Protein AF-A0A917WYI6-F1 (afdb_monomer_lite)

InterPro domains:
  IPR012312 Hemerythrin-like [PF01814] (5-116)

Structure (mmCIF, N/CA/C/O backbone):
data_AF-A0A917WYI6-F1
#
_entry.id   AF-A0A917WYI6-F1
#
loop_
_atom_site.group_PDB
_atom_site.id
_atom_site.type_symbol
_atom_site.label_atom_id
_atom_site.label_alt_id
_atom_site.label_comp_id
_atom_site.label_asym_id
_atom_site.label_entity_id
_atom_site.label_seq_id
_atom_site.pdbx_PDB_ins_code
_atom_site.Cartn_x
_atom_site.Cartn_y
_atom_site.Cartn_z
_atom_site.occupancy
_atom_site.B_iso_or_equiv
_atom_site.auth_seq_id
_atom_site.auth_comp_id
_atom_site.auth_asym_id
_atom_site.auth_atom_id
_atom_site.pdbx_PDB_model_num
ATOM 1 N N . MET A 1 1 ? -1.353 4.464 23.342 1.00 56.88 1 MET A N 1
ATOM 2 C CA . MET A 1 1 ? -1.352 3.146 22.673 1.00 56.88 1 MET A CA 1
ATOM 3 C C . MET A 1 1 ? -1.894 3.276 21.254 1.00 56.88 1 MET A C 1
ATOM 5 O O . MET A 1 1 ? -1.173 2.870 20.362 1.00 56.88 1 MET A O 1
ATOM 9 N N . SER A 1 2 ? -3.063 3.897 21.019 1.00 64.44 2 SER A N 1
ATOM 10 C CA . SER A 1 2 ? -3.557 4.151 19.648 1.00 64.44 2 SER A CA 1
ATOM 11 C C . SER A 1 2 ? -2.704 5.157 18.858 1.00 64.44 2 SER A C 1
ATOM 13 O O . SER A 1 2 ? -2.382 4.867 17.717 1.00 64.44 2 SER A O 1
ATOM 15 N N . SER A 1 3 ? -2.255 6.268 19.468 1.00 79.19 3 SER A N 1
ATOM 16 C CA . SER A 1 3 ? -1.417 7.283 18.780 1.00 79.19 3 SER A CA 1
ATOM 17 C C . SER A 1 3 ? -0.130 6.709 18.178 1.00 79.19 3 SER A C 1
ATOM 19 O O . SER A 1 3 ? 0.142 6.934 17.013 1.00 79.19 3 SER A O 1
ATOM 21 N N . ASP A 1 4 ? 0.616 5.900 18.937 1.00 89.50 4 ASP A N 1
ATOM 22 C CA . ASP A 1 4 ? 1.879 5.289 18.481 1.00 89.50 4 ASP A CA 1
ATOM 23 C C . ASP A 1 4 ? 1.665 4.287 17.331 1.00 89.50 4 ASP A C 1
ATOM 25 O O . ASP A 1 4 ? 2.455 4.227 16.393 1.00 89.50 4 ASP A O 1
ATOM 29 N N . LEU A 1 5 ? 0.560 3.527 17.367 1.00 92.56 5 LEU A N 1
ATOM 30 C CA . LEU A 1 5 ? 0.182 2.647 16.260 1.00 92.56 5 LEU A CA 1
ATOM 31 C C . LEU A 1 5 ? -0.158 3.464 15.009 1.00 92.56 5 LEU A C 1
ATOM 33 O O . LEU A 1 5 ? 0.415 3.203 13.960 1.00 92.56 5 LEU A O 1
ATOM 37 N N . VAL A 1 6 ? -1.036 4.464 15.131 1.00 95.06 6 VAL A N 1
ATOM 38 C CA . VAL A 1 6 ? -1.458 5.312 14.004 1.00 95.06 6 VAL A CA 1
ATOM 39 C C . VAL A 1 6 ? -0.273 6.074 13.409 1.00 95.06 6 VAL A C 1
ATOM 41 O O . VAL A 1 6 ? -0.117 6.104 12.196 1.00 95.06 6 VAL A O 1
ATOM 44 N N . GLU A 1 7 ? 0.607 6.639 14.236 1.00 95.94 7 GLU A N 1
ATOM 45 C CA . GLU A 1 7 ? 1.828 7.312 13.773 1.00 95.94 7 GLU A CA 1
ATOM 46 C C . GLU A 1 7 ? 2.724 6.369 12.962 1.00 95.94 7 GLU A C 1
ATOM 48 O O . GLU A 1 7 ? 3.271 6.770 11.934 1.00 95.94 7 GLU A O 1
ATOM 53 N N . ARG A 1 8 ? 2.844 5.105 13.390 1.00 96.88 8 ARG A N 1
ATOM 54 C CA . ARG A 1 8 ? 3.597 4.090 12.653 1.00 96.88 8 ARG A CA 1
ATOM 55 C C . ARG A 1 8 ? 2.928 3.709 11.330 1.00 96.88 8 ARG A C 1
ATOM 57 O O . ARG A 1 8 ? 3.637 3.626 10.335 1.00 96.88 8 ARG A O 1
ATOM 64 N N . LEU A 1 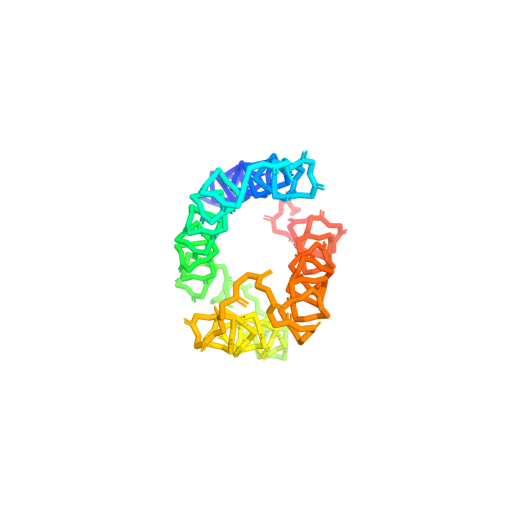9 ? 1.611 3.500 11.305 1.00 97.94 9 LEU A N 1
ATOM 65 C CA . LEU A 1 9 ? 0.880 3.160 10.074 1.00 97.94 9 LEU A CA 1
ATOM 66 C C . LEU A 1 9 ? 0.950 4.302 9.053 1.00 97.94 9 LEU A C 1
ATOM 68 O O . LEU A 1 9 ? 1.308 4.081 7.903 1.00 97.94 9 LEU A O 1
ATOM 72 N N . VAL A 1 10 ? 0.773 5.550 9.498 1.00 98.12 10 VAL A N 1
ATOM 73 C CA . VAL A 1 10 ? 0.962 6.731 8.641 1.00 98.12 10 VAL A CA 1
ATOM 74 C C . VAL A 1 10 ? 2.404 6.825 8.128 1.00 98.12 10 VAL A C 1
ATOM 76 O O . VAL A 1 10 ? 2.624 7.214 6.983 1.00 98.12 10 VAL A O 1
ATOM 79 N N . ALA A 1 11 ? 3.411 6.476 8.935 1.00 98.38 11 ALA A N 1
ATOM 80 C CA . ALA A 1 11 ? 4.795 6.432 8.460 1.00 98.38 11 ALA A CA 1
ATOM 81 C C . ALA A 1 11 ? 5.004 5.351 7.383 1.00 98.38 11 ALA A C 1
ATOM 83 O O . ALA A 1 11 ? 5.685 5.617 6.388 1.00 98.38 11 ALA A O 1
ATOM 84 N N . ASP A 1 12 ? 4.385 4.178 7.550 1.00 98.69 12 ASP A N 1
ATOM 85 C CA . ASP A 1 12 ? 4.371 3.121 6.537 1.00 98.69 12 ASP A CA 1
ATOM 86 C C . ASP A 1 12 ? 3.689 3.628 5.243 1.00 98.69 12 ASP A C 1
ATOM 88 O O . ASP A 1 12 ? 4.279 3.483 4.171 1.00 98.69 12 ASP A O 1
ATOM 92 N N . HIS A 1 13 ? 2.559 4.352 5.319 1.00 98.75 13 HIS A N 1
ATOM 93 C CA . HIS A 1 13 ? 1.901 4.973 4.151 1.00 98.75 13 HIS A CA 1
ATOM 94 C C . HIS A 1 13 ? 2.810 5.936 3.391 1.00 98.75 13 HIS A C 1
ATOM 96 O O . HIS A 1 13 ? 2.892 5.899 2.163 1.00 98.75 13 HIS A O 1
ATOM 102 N N . ARG A 1 14 ? 3.534 6.810 4.104 1.00 98.69 14 ARG A N 1
ATOM 103 C CA . ARG A 1 14 ? 4.469 7.738 3.444 1.00 98.69 14 ARG A CA 1
ATOM 104 C C . ARG A 1 14 ? 5.576 6.990 2.727 1.00 98.69 14 ARG A C 1
ATOM 106 O O . ARG A 1 14 ? 5.926 7.366 1.611 1.00 98.69 14 ARG A O 1
ATOM 113 N N . ARG A 1 15 ? 6.093 5.918 3.329 1.00 98.75 15 ARG A N 1
ATOM 114 C CA . ARG A 1 15 ? 7.117 5.103 2.680 1.00 98.75 15 ARG A CA 1
ATOM 115 C C . ARG A 1 15 ? 6.563 4.325 1.482 1.00 98.75 15 ARG A C 1
ATOM 117 O O . ARG A 1 15 ? 7.279 4.179 0.492 1.00 98.75 15 ARG A O 1
ATOM 124 N N . LEU A 1 16 ? 5.317 3.857 1.543 1.00 98.75 16 LEU A N 1
ATOM 125 C CA . LEU A 1 16 ? 4.638 3.227 0.409 1.00 98.75 16 LEU A CA 1
ATOM 126 C C . LEU A 1 16 ? 4.479 4.201 -0.759 1.00 98.75 16 LEU A C 1
ATOM 128 O O . LEU A 1 16 ? 4.863 3.857 -1.871 1.00 98.75 16 LEU A O 1
ATOM 132 N N . GLU A 1 17 ? 4.030 5.433 -0.517 1.00 98.62 17 GLU A N 1
ATOM 133 C CA . GLU A 1 17 ? 3.908 6.446 -1.577 1.00 98.62 17 GLU A CA 1
ATOM 134 C C . GLU A 1 17 ? 5.249 6.793 -2.237 1.00 98.62 17 GLU A C 1
ATOM 136 O O . GLU A 1 17 ? 5.319 6.953 -3.456 1.00 98.62 17 GLU A O 1
ATOM 141 N N . GLU A 1 18 ? 6.336 6.869 -1.461 1.00 98.69 18 GLU A N 1
ATOM 142 C CA . GLU A 1 18 ? 7.684 7.038 -2.017 1.00 98.69 18 GLU A CA 1
ATOM 143 C C . GLU A 1 18 ? 8.054 5.881 -2.953 1.00 98.69 18 GLU A C 1
ATOM 145 O O . GLU A 1 18 ? 8.509 6.111 -4.073 1.00 98.69 18 GLU A O 1
ATOM 150 N N . LEU A 1 19 ? 7.821 4.639 -2.520 1.00 98.75 19 LEU A N 1
ATOM 151 C CA . LEU A 1 19 ? 8.091 3.449 -3.325 1.00 98.75 19 LEU A CA 1
ATOM 152 C C . LEU A 1 19 ? 7.205 3.395 -4.574 1.00 98.75 19 LEU A C 1
ATOM 154 O O . LEU A 1 19 ? 7.684 3.024 -5.642 1.00 98.75 19 LEU A O 1
ATOM 158 N N . PHE A 1 20 ? 5.939 3.800 -4.476 1.00 98.50 20 PHE A N 1
ATOM 159 C CA . PHE A 1 20 ? 5.033 3.880 -5.620 1.00 98.50 20 PHE A CA 1
ATOM 160 C C . PHE A 1 20 ? 5.539 4.891 -6.650 1.00 98.50 20 PHE A C 1
ATOM 162 O O . PHE A 1 20 ? 5.619 4.568 -7.835 1.00 98.50 20 PHE A O 1
ATOM 169 N N . ALA A 1 21 ? 5.993 6.063 -6.204 1.00 98.19 21 ALA A N 1
ATOM 170 C CA . ALA A 1 21 ? 6.611 7.046 -7.086 1.00 98.19 21 ALA A CA 1
ATOM 171 C C . ALA A 1 21 ? 7.916 6.524 -7.722 1.00 98.19 21 ALA A C 1
ATOM 173 O O . ALA A 1 21 ? 8.162 6.756 -8.910 1.00 98.19 21 ALA A O 1
ATOM 174 N N . GLU A 1 22 ? 8.754 5.798 -6.972 1.00 98.12 22 GLU A N 1
ATOM 175 C CA . GLU A 1 22 ? 9.950 5.131 -7.510 1.00 98.12 22 GLU A CA 1
ATOM 176 C C . GLU A 1 22 ? 9.576 4.114 -8.605 1.00 98.12 22 GLU A C 1
ATOM 178 O O . GLU A 1 22 ? 10.190 4.109 -9.672 1.00 98.12 22 GLU A O 1
ATOM 183 N N . ILE A 1 23 ? 8.537 3.301 -8.390 1.00 96.75 23 ILE A N 1
ATOM 184 C CA . ILE A 1 23 ? 8.028 2.324 -9.365 1.00 96.75 23 ILE A CA 1
ATOM 185 C C . ILE A 1 23 ? 7.529 3.013 -10.643 1.00 96.75 23 IL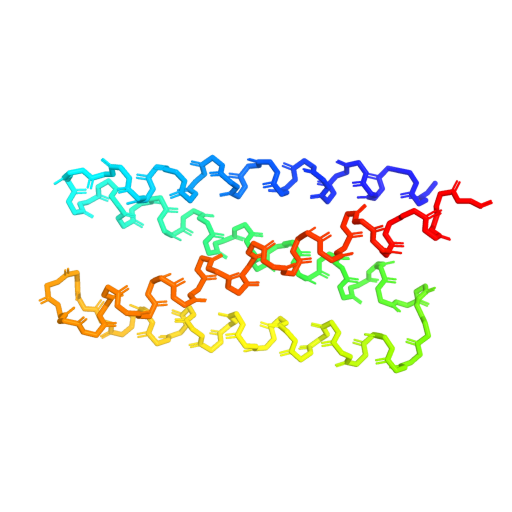E A C 1
ATOM 187 O O . ILE A 1 23 ? 7.868 2.583 -11.748 1.00 96.75 23 ILE A O 1
ATOM 191 N N . GLU A 1 24 ? 6.727 4.071 -10.502 1.00 95.69 24 GLU A N 1
ATOM 192 C CA . GLU A 1 24 ? 6.104 4.798 -11.617 1.00 95.69 24 GLU A CA 1
ATOM 193 C C . GLU A 1 24 ? 7.128 5.567 -12.464 1.00 95.69 24 GLU A C 1
ATOM 195 O O . GLU A 1 24 ? 6.948 5.729 -13.673 1.00 95.69 24 GLU A O 1
ATOM 200 N N . THR A 1 25 ? 8.212 6.038 -11.844 1.00 96.38 25 THR A N 1
ATOM 201 C CA . THR A 1 25 ? 9.248 6.847 -12.508 1.00 96.38 25 THR A CA 1
ATOM 202 C C . THR A 1 25 ? 10.472 6.045 -12.953 1.00 96.38 25 THR A C 1
ATOM 204 O O . THR A 1 25 ? 11.313 6.567 -13.695 1.00 96.38 25 THR A O 1
ATOM 207 N N . ALA A 1 26 ? 10.588 4.779 -12.542 1.00 94.81 26 ALA A N 1
ATOM 208 C CA . ALA A 1 26 ? 11.706 3.920 -12.903 1.00 94.81 26 ALA A CA 1
ATOM 209 C C . ALA A 1 26 ? 11.781 3.680 -14.420 1.00 94.81 26 ALA A C 1
ATOM 211 O O . ALA A 1 26 ? 10.845 3.210 -15.063 1.00 94.81 26 ALA A O 1
ATOM 212 N N . THR A 1 27 ? 12.955 3.958 -14.990 1.00 91.69 27 THR A N 1
ATOM 213 C CA . THR A 1 27 ? 13.274 3.665 -16.400 1.00 91.69 27 THR A CA 1
ATOM 214 C C . THR A 1 27 ? 14.047 2.358 -16.569 1.00 91.69 27 THR A C 1
ATOM 216 O O . THR A 1 27 ? 14.030 1.769 -17.648 1.00 91.69 27 THR A O 1
ATOM 219 N N . ASP A 1 28 ? 14.705 1.896 -15.504 1.00 92.50 28 ASP A N 1
ATOM 220 C CA . ASP A 1 28 ? 15.381 0.606 -15.437 1.00 92.50 28 ASP A CA 1
ATOM 221 C C . ASP A 1 28 ? 14.429 -0.459 -14.859 1.00 92.50 28 ASP A C 1
ATOM 223 O O . ASP A 1 28 ? 13.964 -0.298 -13.725 1.00 92.50 28 ASP A O 1
ATOM 227 N N . PRO A 1 29 ? 14.150 -1.557 -15.590 1.00 89.12 29 PRO A N 1
ATOM 228 C CA . PRO A 1 29 ? 13.324 -2.652 -15.087 1.00 89.12 29 PRO A CA 1
ATOM 229 C C . PRO A 1 29 ? 13.829 -3.247 -13.766 1.00 89.12 29 PRO A C 1
ATOM 231 O O . PRO A 1 29 ? 13.022 -3.603 -12.910 1.00 89.12 29 PRO A O 1
ATOM 234 N N . ALA A 1 30 ? 15.149 -3.322 -13.554 1.00 91.31 30 ALA A N 1
ATOM 235 C CA .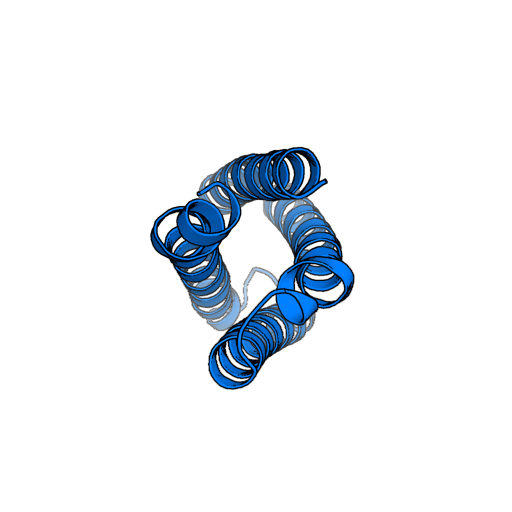 ALA A 1 30 ? 15.692 -3.874 -12.312 1.00 91.31 30 ALA A CA 1
ATOM 236 C C . ALA A 1 30 ? 15.405 -2.958 -11.109 1.00 91.31 30 ALA A C 1
ATOM 238 O O . ALA A 1 30 ? 14.984 -3.440 -10.056 1.00 91.31 30 ALA A O 1
ATOM 239 N N . ALA A 1 31 ? 15.562 -1.641 -11.277 1.00 94.62 31 ALA A N 1
ATOM 240 C CA . ALA A 1 31 ? 15.171 -0.659 -10.268 1.00 94.62 31 ALA A CA 1
ATOM 241 C C . ALA A 1 31 ? 13.666 -0.715 -9.958 1.00 94.62 31 ALA A C 1
ATOM 243 O O . ALA A 1 31 ? 13.289 -0.774 -8.787 1.00 94.62 31 ALA A O 1
ATOM 244 N N . ARG A 1 32 ? 12.811 -0.781 -10.991 1.00 93.94 32 ARG A N 1
ATOM 245 C CA . ARG A 1 32 ? 11.355 -0.914 -10.819 1.00 93.94 32 ARG A CA 1
ATOM 246 C C . ARG A 1 32 ? 10.996 -2.159 -10.015 1.00 93.94 32 ARG A C 1
ATOM 248 O O . ARG A 1 32 ? 10.189 -2.079 -9.092 1.00 93.94 32 ARG A O 1
ATOM 255 N N . ARG A 1 33 ? 11.618 -3.299 -10.337 1.00 91.81 33 ARG A N 1
ATOM 256 C CA . ARG A 1 33 ? 11.372 -4.551 -9.619 1.00 91.81 33 ARG A CA 1
ATOM 257 C C . ARG A 1 33 ? 11.819 -4.466 -8.165 1.00 91.81 33 ARG A C 1
ATOM 259 O O . ARG A 1 33 ? 11.069 -4.866 -7.286 1.00 91.81 33 ARG A O 1
ATOM 266 N N . SER A 1 34 ? 12.986 -3.881 -7.904 1.00 95.62 34 SER A N 1
ATOM 267 C CA . SER A 1 34 ? 13.469 -3.691 -6.535 1.00 95.62 34 SER A CA 1
ATOM 268 C C . SER A 1 34 ? 12.531 -2.811 -5.701 1.00 95.62 34 SER A C 1
ATOM 270 O O . SER A 1 34 ? 12.332 -3.098 -4.521 1.00 95.62 34 SER A O 1
ATOM 272 N N . ALA A 1 35 ? 11.967 -1.753 -6.289 1.00 97.69 35 ALA A N 1
ATOM 273 C CA . ALA A 1 35 ? 11.002 -0.892 -5.610 1.00 97.69 35 ALA A CA 1
ATOM 274 C C . ALA A 1 35 ? 9.665 -1.618 -5.371 1.00 97.69 35 ALA A C 1
ATOM 276 O O . ALA A 1 35 ? 9.115 -1.535 -4.274 1.00 97.69 35 ALA A O 1
ATOM 277 N N . LEU A 1 36 ? 9.187 -2.402 -6.346 1.00 96.38 36 LEU A N 1
ATOM 278 C CA . LEU A 1 36 ? 7.989 -3.238 -6.203 1.00 96.38 36 LEU A CA 1
ATOM 279 C C . LEU A 1 36 ? 8.147 -4.310 -5.115 1.00 96.38 36 LEU A C 1
ATOM 281 O O . LEU A 1 36 ? 7.239 -4.496 -4.305 1.00 96.38 36 LEU A O 1
ATOM 285 N N . ASP A 1 37 ? 9.295 -4.984 -5.056 1.00 96.25 37 ASP A N 1
ATOM 286 C CA . ASP A 1 37 ? 9.583 -5.988 -4.028 1.00 96.25 37 ASP A CA 1
ATOM 287 C C . ASP A 1 37 ? 9.613 -5.340 -2.628 1.00 96.25 37 ASP A C 1
ATOM 289 O O . ASP A 1 37 ? 9.056 -5.884 -1.671 1.00 96.25 37 ASP A O 1
ATOM 293 N N . ALA A 1 38 ? 10.204 -4.144 -2.505 1.00 98.44 38 ALA A N 1
ATOM 294 C CA . ALA A 1 38 ? 10.210 -3.383 -1.257 1.00 98.44 38 ALA A CA 1
ATOM 295 C C . ALA A 1 38 ? 8.801 -2.922 -0.842 1.00 98.44 38 ALA A C 1
ATOM 297 O O . ALA A 1 38 ? 8.447 -3.042 0.331 1.00 98.44 38 ALA A O 1
ATOM 298 N N . ALA A 1 39 ? 7.992 -2.440 -1.791 1.00 98.44 39 ALA A N 1
ATOM 299 C CA . ALA A 1 39 ? 6.609 -2.034 -1.541 1.00 98.44 39 ALA A CA 1
ATOM 300 C C . ALA A 1 39 ? 5.758 -3.221 -1.087 1.00 98.44 39 ALA A C 1
ATOM 302 O O . ALA A 1 39 ? 5.043 -3.125 -0.097 1.00 98.44 39 ALA A O 1
ATOM 303 N N . THR A 1 40 ? 5.906 -4.366 -1.752 1.00 97.31 40 THR A N 1
ATOM 304 C CA . THR A 1 40 ? 5.203 -5.607 -1.411 1.00 97.31 40 THR A CA 1
ATOM 305 C C . THR A 1 40 ? 5.548 -6.087 -0.001 1.00 97.31 40 THR A C 1
ATOM 307 O O . THR A 1 40 ? 4.664 -6.458 0.768 1.00 97.31 40 THR A O 1
ATOM 310 N N . ALA A 1 41 ? 6.833 -6.061 0.366 1.00 98.19 41 ALA A N 1
ATOM 311 C CA . ALA A 1 41 ? 7.264 -6.444 1.706 1.00 98.19 41 ALA A CA 1
ATOM 312 C C . ALA A 1 41 ? 6.717 -5.496 2.786 1.00 98.19 41 ALA A C 1
ATOM 314 O O . ALA A 1 41 ? 6.355 -5.949 3.873 1.00 98.19 41 ALA A O 1
ATOM 315 N N . LEU A 1 42 ? 6.654 -4.193 2.489 1.00 98.62 42 LEU A N 1
ATOM 316 C CA . LEU A 1 42 ? 6.090 -3.202 3.398 1.00 98.62 42 LEU A CA 1
ATOM 317 C C . LEU A 1 42 ? 4.574 -3.372 3.546 1.00 98.62 42 LEU A C 1
ATOM 319 O O . LEU A 1 42 ? 4.115 -3.445 4.680 1.00 98.62 42 LEU A O 1
ATOM 323 N N . LEU A 1 43 ? 3.834 -3.535 2.441 1.00 98.38 43 LEU A N 1
ATOM 324 C CA . LEU A 1 43 ? 2.391 -3.819 2.445 1.00 98.38 43 LEU A CA 1
ATOM 325 C C . LEU A 1 43 ? 2.068 -5.027 3.328 1.00 98.38 43 LEU A C 1
ATOM 327 O O . LEU A 1 43 ? 1.259 -4.912 4.236 1.00 98.38 43 LEU A O 1
ATOM 331 N N . ALA A 1 44 ? 2.769 -6.150 3.150 1.00 97.56 44 ALA A N 1
ATOM 332 C CA . ALA A 1 44 ? 2.526 -7.355 3.947 1.00 97.56 44 ALA A CA 1
ATOM 333 C C . ALA A 1 44 ? 2.787 -7.158 5.455 1.00 97.56 44 ALA A C 1
ATOM 335 O O . ALA A 1 44 ? 2.139 -7.775 6.302 1.00 97.56 44 ALA A O 1
ATOM 336 N N . GLY A 1 45 ? 3.775 -6.333 5.815 1.00 97.94 45 GLY A N 1
ATOM 337 C CA . GLY A 1 45 ? 4.052 -6.001 7.214 1.00 97.94 45 GLY A CA 1
ATOM 338 C C . GLY A 1 45 ? 3.038 -5.022 7.810 1.00 97.94 45 GLY A C 1
ATOM 339 O O . GLY A 1 45 ? 2.731 -5.109 9.000 1.00 97.94 45 GLY A O 1
ATOM 340 N N . HIS A 1 46 ? 2.549 -4.105 6.983 1.00 98.38 46 HIS A N 1
ATOM 341 C CA . HIS A 1 46 ? 1.581 -3.069 7.312 1.00 98.38 46 HIS A CA 1
ATOM 342 C C . HIS A 1 46 ? 0.187 -3.663 7.561 1.00 98.38 46 HIS A C 1
ATOM 344 O O . HIS A 1 46 ? -0.285 -3.607 8.697 1.00 98.38 46 HIS A O 1
ATOM 350 N N . THR A 1 47 ? -0.357 -4.409 6.594 1.00 97.81 47 THR A N 1
ATOM 351 C CA . THR A 1 47 ? -1.675 -5.063 6.701 1.00 97.81 47 THR A CA 1
ATOM 352 C C . THR A 1 47 ? -1.745 -6.045 7.867 1.00 97.81 47 THR A C 1
ATOM 354 O O . THR A 1 47 ? -2.722 -6.098 8.614 1.00 97.81 47 THR A O 1
ATOM 357 N N . ARG A 1 48 ? -0.657 -6.782 8.124 1.00 97.56 48 ARG A N 1
ATOM 358 C CA . ARG A 1 48 ? -0.549 -7.637 9.315 1.00 97.56 48 ARG A CA 1
ATOM 359 C C . ARG A 1 48 ? -0.648 -6.828 10.611 1.00 97.56 48 ARG A C 1
ATOM 361 O O . ARG A 1 48 ? -1.258 -7.287 11.578 1.00 97.56 48 ARG A O 1
ATOM 368 N N . ALA A 1 49 ? 0.004 -5.668 10.679 1.00 97.19 49 ALA A N 1
ATOM 369 C CA . ALA A 1 49 ? -0.032 -4.830 11.873 1.00 97.19 49 ALA A CA 1
ATOM 370 C C . ALA A 1 49 ? -1.446 -4.286 12.127 1.00 97.19 49 ALA A C 1
ATOM 372 O O . ALA A 1 49 ? -1.872 -4.244 13.287 1.00 97.19 49 ALA A O 1
ATOM 373 N N . GLU A 1 50 ? -2.181 -3.931 11.075 1.00 97.50 50 GLU A N 1
ATOM 374 C CA . GLU A 1 50 ? -3.599 -3.575 11.158 1.00 97.50 50 GLU A CA 1
ATOM 375 C C . GLU A 1 50 ? -4.453 -4.740 11.637 1.00 97.50 50 GLU A C 1
ATOM 377 O O . GLU A 1 50 ? -5.161 -4.612 12.636 1.00 97.50 50 GLU A O 1
ATOM 382 N N . GLU A 1 51 ? -4.330 -5.909 11.022 1.00 96.94 51 GLU A N 1
ATOM 383 C CA . GLU A 1 51 ? -5.109 -7.090 11.396 1.00 96.94 51 GLU A CA 1
ATOM 384 C C . GLU A 1 51 ? -4.900 -7.506 12.856 1.00 96.94 51 GLU A C 1
ATOM 386 O O . GLU A 1 51 ? -5.849 -7.862 13.561 1.00 96.94 51 GLU A O 1
ATOM 391 N N . GLU A 1 52 ? -3.660 -7.441 13.342 1.00 96.88 52 GLU A N 1
ATOM 392 C CA . GLU A 1 52 ? -3.318 -7.851 14.703 1.00 96.88 52 GLU A CA 1
ATOM 393 C C . GLU A 1 52 ? -3.674 -6.799 15.759 1.00 96.88 52 GLU A C 1
ATOM 395 O O . GLU A 1 52 ? -3.909 -7.153 16.921 1.00 96.88 52 GLU A O 1
ATOM 400 N N . ARG A 1 53 ? -3.653 -5.507 15.405 1.00 95.19 53 ARG A N 1
ATOM 401 C CA . ARG A 1 53 ? -3.670 -4.417 16.399 1.00 95.19 53 ARG A CA 1
ATOM 402 C C . ARG A 1 53 ? -4.746 -3.369 16.163 1.00 95.19 53 ARG A C 1
ATOM 404 O O . ARG A 1 53 ? -5.250 -2.833 17.149 1.00 95.19 53 ARG A O 1
ATOM 411 N N . LEU A 1 54 ? -5.085 -3.078 14.910 1.00 94.25 54 LEU A N 1
ATOM 412 C CA . LEU A 1 54 ? -6.111 -2.111 14.527 1.00 94.25 54 LEU A CA 1
ATOM 413 C C . LEU A 1 54 ? -7.494 -2.763 14.458 1.00 94.25 54 LEU A C 1
ATOM 415 O O . LEU A 1 54 ? -8.389 -2.339 15.184 1.00 94.25 54 LEU A O 1
ATOM 419 N N . HIS A 1 55 ? -7.659 -3.828 13.667 1.00 95.00 55 HIS A N 1
ATOM 420 C CA . HIS A 1 55 ? -8.943 -4.498 13.426 1.00 95.00 55 HIS A CA 1
ATOM 421 C C . HIS A 1 55 ? -9.690 -4.897 14.712 1.00 95.00 55 HIS A C 1
ATOM 423 O O . HIS A 1 55 ? -10.906 -4.702 14.762 1.00 95.00 55 HIS A O 1
ATOM 429 N N . PRO A 1 56 ? -9.031 -5.374 15.795 1.00 94.81 56 PRO A N 1
ATOM 430 C CA . PRO A 1 56 ? -9.719 -5.684 17.052 1.00 94.81 56 PRO A CA 1
ATOM 431 C C . PRO A 1 56 ? -10.364 -4.475 17.746 1.00 94.81 56 PRO A C 1
ATOM 433 O O . PRO A 1 56 ? -11.185 -4.651 18.646 1.00 94.81 56 PRO A O 1
ATOM 436 N N . LEU A 1 57 ? -9.966 -3.256 17.373 1.00 91.75 57 LEU A N 1
ATOM 437 C CA . LEU A 1 57 ? -10.514 -2.000 17.886 1.00 91.75 57 LEU A CA 1
ATOM 438 C C . LEU A 1 57 ? -11.688 -1.489 17.036 1.00 91.75 57 LEU A C 1
ATOM 440 O O . LEU A 1 57 ? -12.342 -0.522 17.425 1.00 91.75 57 LEU A O 1
ATOM 444 N N . LEU A 1 58 ? -11.959 -2.126 15.893 1.00 90.88 58 LEU A N 1
ATOM 445 C CA . LEU A 1 58 ? -13.003 -1.741 14.948 1.00 90.88 58 LEU A CA 1
ATOM 446 C C . LEU A 1 58 ? -14.284 -2.556 15.165 1.00 90.88 58 LEU A C 1
ATOM 448 O O . LEU A 1 58 ? -14.304 -3.599 15.819 1.00 90.88 58 LEU A O 1
ATOM 452 N N . GLY A 1 59 ? -15.388 -2.078 14.590 1.00 93.75 59 GLY A N 1
ATOM 453 C CA . GLY A 1 59 ? -16.608 -2.877 14.481 1.00 93.75 59 GLY A CA 1
ATOM 454 C C . GLY A 1 59 ? -16.416 -4.045 13.509 1.00 93.75 59 GLY A C 1
ATOM 455 O O . GLY A 1 59 ? -15.681 -3.918 12.534 1.00 93.75 59 GLY A O 1
ATOM 456 N N . ALA A 1 60 ? -17.115 -5.161 13.740 1.00 94.81 60 ALA A N 1
ATOM 457 C CA . ALA A 1 60 ? -16.961 -6.385 12.946 1.00 94.81 60 ALA A CA 1
ATOM 458 C C . ALA A 1 60 ? -17.173 -6.178 11.434 1.00 94.81 60 ALA A C 1
ATOM 460 O O . ALA A 1 60 ? -16.482 -6.800 10.637 1.00 94.81 60 ALA A O 1
ATOM 461 N N . GLU A 1 61 ? -18.106 -5.305 11.044 1.00 96.38 61 GLU A N 1
ATOM 462 C CA . GLU A 1 61 ? -18.356 -4.987 9.632 1.00 96.38 61 GLU A CA 1
ATOM 463 C C . GLU A 1 61 ? -17.181 -4.236 8.994 1.00 96.38 61 GLU A C 1
ATOM 465 O O . GLU A 1 61 ? -16.772 -4.589 7.894 1.00 96.38 61 GLU A O 1
ATOM 470 N N . ILE A 1 62 ? -16.602 -3.260 9.702 1.00 95.25 62 ILE A N 1
ATOM 471 C CA . ILE A 1 62 ? -15.446 -2.489 9.220 1.00 95.25 62 ILE A CA 1
ATOM 472 C C . ILE A 1 62 ? -14.222 -3.402 9.138 1.00 95.25 62 ILE A C 1
ATOM 474 O O . ILE A 1 62 ? -13.606 -3.498 8.090 1.00 95.25 62 ILE A O 1
ATOM 478 N N . ALA A 1 63 ? -13.924 -4.163 10.195 1.00 95.88 63 ALA A N 1
ATOM 479 C CA . ALA A 1 63 ? -12.794 -5.094 10.189 1.00 95.88 63 ALA A CA 1
ATOM 480 C C . ALA A 1 63 ? -12.885 -6.146 9.065 1.00 95.88 63 ALA A C 1
ATOM 482 O O . ALA A 1 63 ? -11.865 -6.565 8.526 1.00 95.88 63 ALA A O 1
ATOM 483 N N . ALA A 1 64 ? -14.097 -6.592 8.713 1.00 97.12 64 ALA A N 1
ATOM 484 C CA . ALA A 1 64 ? -14.304 -7.511 7.596 1.00 97.12 64 ALA A CA 1
ATOM 485 C C . ALA A 1 64 ? -14.125 -6.837 6.226 1.00 97.12 64 ALA A C 1
ATOM 487 O O . ALA A 1 64 ? -13.701 -7.507 5.286 1.00 97.12 64 ALA A O 1
ATOM 488 N N . TYR A 1 65 ? -14.459 -5.549 6.114 1.00 96.75 65 TYR A N 1
ATOM 489 C CA . TYR A 1 65 ? -14.210 -4.748 4.918 1.00 96.75 65 TYR A CA 1
ATOM 490 C C . TYR A 1 65 ? -12.704 -4.550 4.694 1.00 96.75 65 TYR A C 1
ATOM 492 O O . TYR A 1 65 ? -12.217 -4.976 3.651 1.00 96.75 65 TYR A O 1
ATOM 500 N N . GLU A 1 66 ? -11.964 -4.062 5.697 1.00 97.19 66 GLU A N 1
ATOM 501 C CA . GLU A 1 66 ? -10.501 -3.865 5.609 1.00 97.19 66 GLU A CA 1
ATOM 502 C C . GLU A 1 66 ? -9.778 -5.168 5.230 1.00 97.19 66 GLU A C 1
ATOM 504 O O . GLU A 1 66 ? -8.993 -5.228 4.287 1.00 97.19 66 GLU A O 1
ATOM 509 N N . ALA A 1 67 ? -10.133 -6.282 5.883 1.00 97.06 67 ALA A N 1
ATOM 510 C CA . ALA A 1 67 ? -9.552 -7.587 5.565 1.00 97.06 67 ALA A CA 1
ATOM 511 C C . ALA A 1 67 ? -9.828 -8.043 4.116 1.00 97.06 67 ALA A C 1
ATOM 513 O O . ALA A 1 67 ? -9.030 -8.777 3.529 1.00 97.06 67 ALA A O 1
ATOM 514 N N . ALA A 1 68 ? -10.959 -7.642 3.526 1.00 97.69 68 ALA A N 1
ATOM 515 C CA . ALA A 1 68 ? -11.258 -7.938 2.128 1.00 97.69 68 ALA A CA 1
ATOM 516 C C . ALA A 1 68 ? -10.432 -7.068 1.166 1.00 97.69 68 ALA A C 1
ATOM 518 O O . ALA A 1 68 ? -10.038 -7.554 0.101 1.00 97.69 68 ALA A O 1
ATOM 519 N N . GLU A 1 69 ? -10.140 -5.819 1.534 1.00 97.19 69 GLU A N 1
ATOM 520 C CA . GLU A 1 69 ? -9.227 -4.955 0.781 1.00 97.19 69 GLU A CA 1
ATOM 521 C C . GLU A 1 69 ? -7.792 -5.490 0.818 1.00 97.19 69 GLU A C 1
ATOM 523 O O . GLU A 1 69 ? -7.169 -5.635 -0.237 1.00 97.19 69 GLU A O 1
ATOM 528 N N . HIS A 1 70 ? -7.308 -5.917 1.989 1.00 97.94 70 HIS A N 1
ATOM 529 C CA . HIS A 1 70 ? -5.996 -6.560 2.127 1.00 97.94 70 HIS A CA 1
ATOM 530 C C . HIS A 1 70 ? -5.882 -7.809 1.247 1.00 97.94 70 HIS A C 1
ATOM 532 O O . HIS A 1 70 ? -4.925 -7.963 0.489 1.00 97.94 70 HIS A O 1
ATOM 538 N N . ALA A 1 71 ? -6.903 -8.673 1.266 1.00 97.75 71 ALA A N 1
ATOM 539 C CA . ALA A 1 71 ? -6.927 -9.870 0.430 1.00 97.75 71 ALA A CA 1
ATOM 540 C C . ALA A 1 71 ? -6.864 -9.542 -1.074 1.00 97.75 71 ALA A C 1
ATOM 542 O O . ALA A 1 71 ? -6.277 -10.296 -1.855 1.00 97.75 71 ALA A O 1
ATOM 543 N N . ARG A 1 72 ? -7.450 -8.414 -1.497 1.00 97.50 72 ARG A N 1
ATOM 544 C CA . ARG A 1 72 ? -7.372 -7.938 -2.884 1.00 97.50 72 ARG A CA 1
ATOM 545 C C . ARG A 1 72 ? -5.964 -7.455 -3.239 1.00 97.50 72 ARG A C 1
ATOM 547 O O . ARG A 1 72 ? -5.494 -7.751 -4.338 1.00 97.50 72 ARG A O 1
ATOM 554 N N . VAL A 1 73 ? -5.292 -6.745 -2.332 1.00 97.19 73 VAL A N 1
ATOM 555 C CA . VAL A 1 73 ? -3.884 -6.343 -2.491 1.00 97.19 73 VAL A CA 1
ATOM 556 C C . VAL A 1 73 ? -2.989 -7.579 -2.632 1.00 97.19 73 VAL A C 1
ATOM 558 O O . VAL A 1 73 ? -2.213 -7.662 -3.586 1.00 97.19 73 VAL A O 1
ATOM 561 N N . ASP A 1 74 ? -3.164 -8.580 -1.767 1.00 96.62 74 ASP A N 1
ATOM 562 C CA . ASP A 1 74 ? -2.413 -9.841 -1.812 1.00 96.62 74 ASP A CA 1
ATOM 563 C C . ASP A 1 74 ? -2.626 -10.607 -3.128 1.00 96.62 74 ASP A C 1
ATOM 565 O O . ASP A 1 74 ? -1.673 -11.138 -3.708 1.00 96.62 74 ASP A O 1
ATOM 569 N N . GLU A 1 75 ? -3.859 -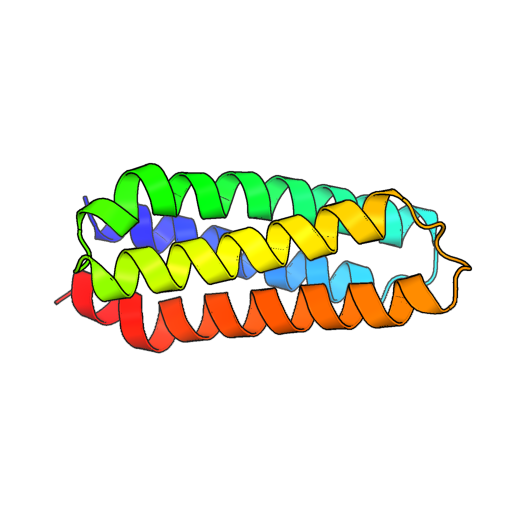10.642 -3.647 1.00 97.69 75 GLU A N 1
ATOM 570 C CA . GLU A 1 75 ? -4.152 -11.259 -4.946 1.00 97.69 75 GLU A CA 1
ATOM 571 C C . GLU A 1 75 ? -3.390 -10.558 -6.084 1.00 97.69 75 GLU A C 1
ATOM 573 O O . GLU A 1 75 ? -2.795 -11.219 -6.942 1.00 97.69 75 GLU A O 1
ATOM 578 N N . LEU A 1 76 ? -3.388 -9.222 -6.100 1.00 97.38 76 LEU A N 1
ATOM 579 C CA . LEU A 1 76 ? -2.701 -8.432 -7.125 1.00 97.38 76 LEU A CA 1
ATOM 580 C C . LEU A 1 76 ? -1.184 -8.632 -7.063 1.00 97.38 76 LEU A C 1
ATOM 582 O O . LEU A 1 76 ? -0.557 -8.854 -8.102 1.00 97.38 76 LEU A O 1
ATOM 586 N N . VAL A 1 77 ? -0.610 -8.634 -5.858 1.00 95.81 77 VAL A N 1
ATOM 587 C CA . VAL A 1 77 ? 0.805 -8.948 -5.616 1.00 95.81 77 VAL A CA 1
ATOM 588 C C . VAL A 1 77 ? 1.155 -10.340 -6.139 1.00 95.81 77 VAL A C 1
ATOM 590 O O . VAL A 1 77 ? 2.122 -10.494 -6.888 1.00 95.81 77 VAL A O 1
ATOM 593 N N . ALA A 1 78 ? 0.362 -11.358 -5.791 1.00 95.50 78 ALA A N 1
ATOM 594 C CA . ALA A 1 78 ? 0.610 -12.730 -6.223 1.00 95.50 78 ALA A CA 1
ATOM 595 C C . ALA A 1 78 ? 0.575 -12.852 -7.753 1.00 95.50 78 ALA A C 1
ATOM 597 O O . ALA A 1 78 ? 1.437 -13.492 -8.350 1.00 95.50 78 ALA A O 1
ATOM 598 N N . ARG A 1 79 ? -0.380 -12.185 -8.412 1.00 95.12 79 ARG A N 1
ATOM 599 C CA . ARG A 1 79 ? -0.475 -12.174 -9.878 1.00 95.12 79 ARG A CA 1
ATOM 600 C C . ARG A 1 79 ? 0.696 -11.445 -10.535 1.00 95.12 79 ARG A C 1
ATOM 602 O O . ARG A 1 79 ? 1.172 -11.905 -11.567 1.00 95.12 79 ARG A O 1
ATOM 609 N N . LEU A 1 80 ? 1.177 -10.345 -9.952 1.00 93.50 80 LEU A N 1
ATOM 610 C CA . LEU A 1 80 ? 2.366 -9.630 -10.434 1.00 93.50 80 LEU A CA 1
ATOM 611 C C . LEU A 1 80 ? 3.647 -10.458 -10.293 1.00 93.50 80 LEU A C 1
ATOM 613 O O . LEU A 1 80 ? 4.527 -10.368 -11.149 1.00 93.50 80 LEU A O 1
ATOM 617 N N . ALA A 1 81 ? 3.755 -11.279 -9.246 1.00 90.38 81 ALA A N 1
ATOM 618 C CA . ALA A 1 81 ? 4.921 -12.129 -9.019 1.00 90.38 81 ALA A CA 1
ATOM 619 C C . ALA A 1 81 ? 5.120 -13.185 -10.123 1.00 90.38 81 ALA A C 1
ATOM 621 O O . ALA A 1 81 ? 6.263 -13.529 -10.424 1.00 90.38 81 ALA A O 1
ATOM 622 N N . GLU A 1 82 ? 4.033 -13.640 -10.754 1.00 90.88 82 GLU A N 1
ATOM 623 C CA . GLU A 1 82 ? 4.044 -14.617 -11.854 1.00 90.88 82 GLU A CA 1
ATOM 624 C C . GLU A 1 82 ? 4.354 -13.996 -13.229 1.00 90.88 82 GLU A C 1
ATOM 626 O O . GLU A 1 82 ? 4.570 -14.717 -14.207 1.00 90.88 82 GLU A O 1
ATOM 631 N N . LEU A 1 83 ? 4.365 -12.663 -13.331 1.00 88.31 83 LEU A N 1
ATOM 632 C CA . LEU A 1 83 ? 4.576 -11.947 -14.585 1.00 88.31 83 LEU A CA 1
ATOM 633 C C . LEU A 1 83 ? 5.983 -11.362 -14.683 1.00 88.31 83 LEU A C 1
ATOM 635 O O . LEU A 1 83 ? 6.574 -10.886 -13.713 1.00 88.31 83 LEU A O 1
ATOM 639 N N . ASN A 1 84 ? 6.488 -11.337 -15.915 1.00 80.56 84 ASN A N 1
ATOM 640 C CA . ASN A 1 84 ? 7.669 -10.561 -16.258 1.00 80.56 84 ASN A CA 1
ATOM 641 C C . ASN A 1 84 ? 7.266 -9.139 -16.662 1.00 80.56 84 ASN A C 1
ATOM 643 O O . ASN A 1 84 ? 6.237 -8.923 -17.293 1.00 80.56 84 ASN A O 1
ATOM 647 N N . ASP A 1 85 ? 8.163 -8.194 -16.418 1.00 72.69 85 ASP A N 1
ATOM 648 C CA . ASP A 1 85 ? 8.050 -6.756 -16.687 1.00 72.69 85 ASP A CA 1
ATOM 649 C C . ASP A 1 85 ? 7.705 -6.326 -18.131 1.00 72.69 85 ASP A C 1
ATOM 651 O O . ASP A 1 85 ? 7.421 -5.149 -18.369 1.00 72.69 85 ASP A O 1
ATOM 655 N N . VAL A 1 86 ? 7.782 -7.249 -19.095 1.00 76.88 86 VAL A N 1
ATOM 656 C CA . VAL A 1 86 ? 7.458 -7.037 -20.520 1.00 76.88 86 VAL A CA 1
ATOM 657 C C . VAL A 1 86 ? 6.068 -7.552 -20.903 1.00 76.88 86 VAL A C 1
ATOM 659 O O . VAL A 1 86 ? 5.640 -7.352 -22.040 1.00 76.88 86 VAL A O 1
ATOM 662 N N . ASP A 1 87 ? 5.381 -8.238 -19.988 1.00 83.06 87 ASP A N 1
ATOM 663 C CA . ASP A 1 87 ? 4.016 -8.701 -20.205 1.00 83.06 87 ASP A CA 1
ATOM 664 C C . ASP A 1 87 ? 3.062 -7.494 -20.190 1.00 83.06 87 ASP A C 1
ATOM 666 O O . ASP A 1 87 ? 3.079 -6.722 -19.227 1.00 83.06 87 ASP A O 1
ATOM 670 N N . PRO A 1 88 ? 2.215 -7.299 -21.216 1.00 84.69 88 PRO A N 1
ATOM 671 C CA . PRO A 1 88 ? 1.215 -6.233 -21.210 1.00 84.69 88 PRO A CA 1
ATOM 672 C C . PRO A 1 88 ? 0.324 -6.231 -19.958 1.00 84.69 88 PRO A C 1
ATOM 674 O O . PRO A 1 88 ? -0.040 -5.159 -19.475 1.00 84.69 88 PRO A O 1
ATOM 677 N N . ALA A 1 89 ? 0.028 -7.406 -19.391 1.00 91.00 89 ALA A N 1
ATOM 678 C CA . ALA A 1 89 ? -0.770 -7.536 -18.176 1.00 91.00 89 ALA A CA 1
ATOM 679 C C . ALA A 1 89 ? -0.046 -7.018 -16.922 1.00 91.00 89 ALA A C 1
ATOM 681 O O . ALA A 1 89 ? -0.706 -6.660 -15.947 1.00 91.00 89 ALA A O 1
ATOM 682 N N . PHE A 1 90 ? 1.291 -6.946 -16.933 1.00 91.00 90 PHE A N 1
ATOM 683 C CA . PHE A 1 90 ? 2.068 -6.434 -15.803 1.00 91.00 90 PHE A CA 1
ATOM 684 C C . PHE A 1 90 ? 1.718 -4.974 -15.520 1.00 91.00 90 PHE A C 1
ATOM 686 O O . PHE A 1 90 ? 1.470 -4.612 -14.376 1.00 91.00 90 PHE A O 1
ATOM 693 N N . ALA A 1 91 ? 1.654 -4.138 -16.562 1.00 90.69 91 ALA A N 1
ATOM 694 C CA . ALA A 1 91 ? 1.349 -2.719 -16.406 1.00 90.69 91 ALA A CA 1
ATOM 695 C C . ALA A 1 91 ? -0.069 -2.491 -15.856 1.00 90.69 91 ALA A C 1
ATOM 697 O O . ALA A 1 91 ? -0.257 -1.651 -14.979 1.00 90.69 91 ALA A O 1
ATOM 698 N N . GLU A 1 92 ? -1.049 -3.261 -16.336 1.00 94.38 92 GLU A N 1
ATOM 699 C CA . GLU A 1 92 ? -2.438 -3.174 -15.869 1.00 94.38 92 GLU A CA 1
ATOM 700 C C . GLU A 1 92 ? -2.580 -3.617 -14.408 1.00 94.38 92 GLU A C 1
ATOM 702 O O . GLU A 1 92 ? -3.227 -2.936 -13.613 1.00 94.38 92 GLU A O 1
ATOM 707 N N . LEU A 1 93 ? -1.950 -4.734 -14.031 1.00 96.00 93 LEU A N 1
ATOM 708 C CA . LEU A 1 93 ? -1.989 -5.229 -12.654 1.00 96.00 93 LEU A CA 1
ATOM 709 C C . LEU A 1 93 ? -1.212 -4.341 -11.692 1.00 96.00 93 LEU A C 1
ATOM 711 O O . LEU A 1 93 ? -1.634 -4.172 -10.551 1.00 96.00 93 LEU A O 1
ATOM 715 N N . LEU A 1 94 ? -0.108 -3.754 -12.152 1.00 95.62 94 LEU A N 1
ATOM 716 C CA . LEU A 1 94 ? 0.662 -2.815 -11.358 1.00 95.62 94 LEU A CA 1
ATOM 717 C C . LEU A 1 94 ? -0.164 -1.565 -11.063 1.00 95.62 94 LEU A C 1
ATOM 719 O O . LEU A 1 94 ? -0.277 -1.189 -9.903 1.00 95.62 94 LE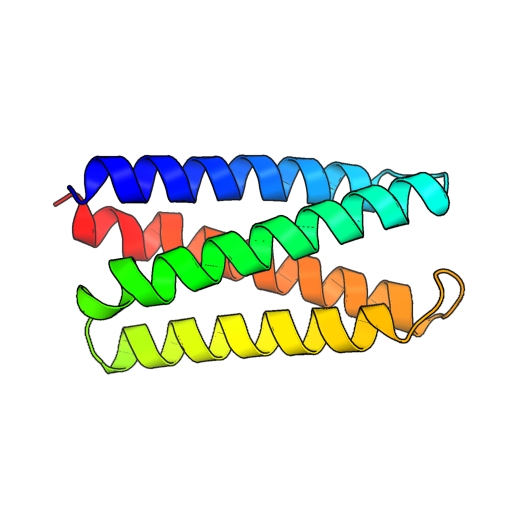U A O 1
ATOM 723 N N . ALA A 1 95 ? -0.794 -0.969 -12.079 1.00 96.00 95 ALA A N 1
ATOM 724 C CA . ALA A 1 95 ? -1.688 0.168 -11.876 1.00 96.00 95 ALA A CA 1
ATOM 725 C C . ALA A 1 95 ? -2.821 -0.179 -10.895 1.00 96.00 95 ALA A C 1
ATOM 727 O O . ALA A 1 95 ? -3.064 0.565 -9.950 1.00 96.00 95 ALA A O 1
ATOM 728 N N . ALA A 1 96 ? -3.442 -1.354 -11.050 1.00 97.88 96 ALA A N 1
ATOM 729 C CA . ALA A 1 96 ? -4.485 -1.811 -10.138 1.00 97.88 96 ALA A CA 1
ATOM 730 C C . ALA A 1 96 ? -3.989 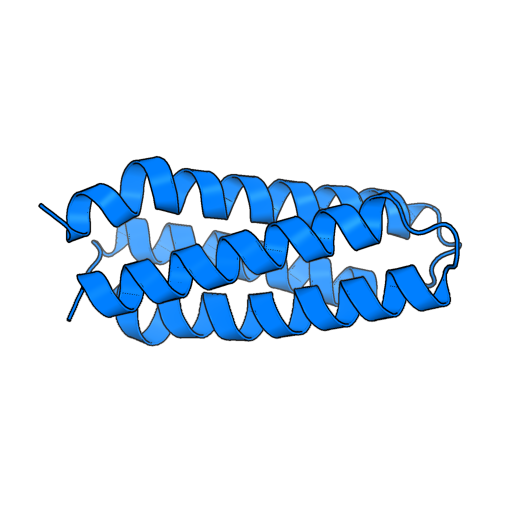-1.976 -8.689 1.00 97.88 96 ALA A C 1
ATOM 732 O O . ALA A 1 96 ? -4.723 -1.626 -7.766 1.00 97.88 96 ALA A O 1
ATOM 733 N N . LEU A 1 97 ? -2.773 -2.495 -8.476 1.00 98.12 97 LEU A N 1
ATOM 734 C CA . LEU A 1 97 ? -2.167 -2.613 -7.146 1.00 98.12 97 LEU A CA 1
ATOM 735 C C . LEU A 1 97 ? -1.960 -1.236 -6.512 1.00 98.12 97 LEU A C 1
ATOM 737 O O . LEU A 1 97 ? -2.382 -1.027 -5.376 1.00 98.12 97 LEU A O 1
ATOM 741 N N . LEU A 1 98 ? -1.337 -0.311 -7.249 1.00 98.25 98 LEU A N 1
ATOM 742 C CA . LEU A 1 98 ? -1.049 1.035 -6.754 1.00 98.25 98 LEU A CA 1
ATOM 743 C C . LEU A 1 98 ? -2.339 1.786 -6.411 1.00 98.25 98 LEU A C 1
ATOM 745 O O . LEU A 1 98 ? -2.441 2.346 -5.325 1.00 98.25 98 LEU A O 1
ATOM 749 N N . ASP A 1 99 ? -3.342 1.750 -7.289 1.00 98.31 99 ASP A N 1
ATOM 750 C CA . ASP A 1 99 ? -4.624 2.422 -7.056 1.00 98.31 99 ASP A CA 1
ATOM 751 C C . ASP A 1 99 ? -5.371 1.823 -5.857 1.00 98.31 99 ASP A C 1
ATOM 753 O O . ASP A 1 99 ? -5.868 2.568 -5.013 1.00 98.31 99 ASP A O 1
ATOM 757 N N . THR A 1 100 ? -5.408 0.487 -5.744 1.00 98.06 100 THR A N 1
ATOM 758 C CA . THR A 1 100 ? -6.072 -0.201 -4.621 1.00 98.06 100 THR A CA 1
ATOM 759 C C . THR A 1 100 ? -5.411 0.170 -3.293 1.00 98.06 100 THR A C 1
ATOM 761 O O . THR A 1 100 ? -6.102 0.543 -2.351 1.00 98.06 100 THR A O 1
ATOM 764 N N . ALA A 1 101 ? -4.076 0.128 -3.222 1.00 98.25 101 ALA A N 1
ATOM 765 C CA . ALA A 1 101 ? -3.350 0.480 -2.006 1.00 98.25 101 ALA A CA 1
ATOM 766 C C . ALA A 1 101 ? -3.516 1.965 -1.644 1.00 98.25 101 ALA A C 1
ATOM 768 O O . ALA A 1 101 ? -3.751 2.291 -0.486 1.00 98.25 101 ALA A O 1
ATOM 769 N N . ARG A 1 102 ? -3.440 2.878 -2.622 1.00 98.56 102 ARG A N 1
ATOM 770 C CA . ARG A 1 102 ? -3.636 4.321 -2.390 1.00 98.56 102 ARG A CA 1
ATOM 771 C C . ARG A 1 102 ? -5.031 4.649 -1.877 1.00 98.56 102 ARG A C 1
ATOM 773 O O . ARG A 1 102 ? -5.159 5.474 -0.977 1.00 98.56 102 ARG A O 1
ATOM 780 N N . GLN A 1 103 ? -6.056 4.017 -2.447 1.00 98.06 103 GLN A N 1
ATOM 781 C CA . GLN A 1 103 ? -7.428 4.200 -1.990 1.00 98.06 103 GLN A CA 1
ATOM 782 C C . GLN A 1 103 ? -7.580 3.743 -0.535 1.00 98.06 103 GLN A C 1
ATOM 784 O O . GLN A 1 103 ? -8.048 4.525 0.286 1.00 98.06 103 GLN A O 1
ATOM 789 N N . HIS A 1 104 ? -7.109 2.538 -0.215 1.00 97.25 104 HIS A N 1
ATOM 790 C CA . HIS A 1 104 ? -7.150 1.994 1.140 1.00 97.25 104 HIS A CA 1
ATOM 791 C C . HIS A 1 104 ? -6.453 2.923 2.155 1.00 97.25 104 HIS A C 1
ATOM 793 O O . HIS A 1 104 ? -7.093 3.421 3.078 1.00 97.25 104 HIS A O 1
ATOM 799 N N . MET A 1 105 ? -5.192 3.308 1.906 1.00 98.31 105 MET A N 1
ATOM 800 C CA . MET A 1 105 ? -4.454 4.238 2.782 1.00 98.31 105 MET A CA 1
ATOM 801 C C . MET A 1 105 ? -5.185 5.582 2.967 1.00 98.31 105 MET A C 1
ATOM 803 O O . MET A 1 105 ? -5.151 6.189 4.041 1.00 98.31 105 MET A O 1
ATOM 807 N N . GLN A 1 106 ? -5.839 6.085 1.914 1.00 98.25 106 GLN A N 1
ATOM 808 C CA . GLN A 1 106 ? -6.613 7.322 1.981 1.00 98.25 106 GLN A CA 1
ATOM 809 C C . GLN A 1 106 ? -7.862 7.169 2.861 1.00 98.25 106 GLN A C 1
ATOM 811 O O . GLN A 1 106 ? -8.151 8.066 3.661 1.00 98.25 106 GLN A O 1
ATOM 816 N N . GLU A 1 107 ? -8.611 6.079 2.711 1.00 97.12 107 GLU A N 1
ATOM 817 C CA . GLU A 1 107 ? -9.793 5.772 3.524 1.00 97.12 107 GLU A CA 1
ATOM 818 C C . GLU A 1 107 ? -9.405 5.641 5.002 1.00 97.12 107 GLU A C 1
ATOM 820 O O . GLU A 1 107 ? -10.012 6.281 5.869 1.00 97.12 107 GLU A O 1
ATOM 825 N N . GLU A 1 108 ? -8.309 4.942 5.291 1.00 97.12 108 GLU A N 1
ATOM 826 C CA . GLU A 1 108 ? -7.789 4.818 6.645 1.00 97.12 108 GLU A CA 1
ATOM 827 C C . GLU A 1 108 ? -7.425 6.172 7.271 1.00 97.12 108 GLU A C 1
ATOM 829 O O . GLU A 1 108 ? -7.900 6.513 8.361 1.00 97.12 108 GLU A O 1
ATOM 834 N N . GLU A 1 109 ? -6.625 6.991 6.579 1.00 97.56 109 GLU A N 1
ATOM 835 C CA . GLU A 1 109 ? -6.171 8.281 7.108 1.00 97.56 109 GLU A CA 1
ATOM 836 C C . GLU A 1 109 ? -7.303 9.301 7.277 1.00 97.56 109 GLU A C 1
ATOM 838 O O . GLU A 1 109 ? -7.242 10.153 8.172 1.00 97.56 109 GLU A O 1
ATOM 843 N N . THR A 1 110 ? -8.325 9.251 6.420 1.00 96.75 110 THR A N 1
ATOM 844 C CA . THR A 1 110 ? -9.395 10.261 6.401 1.00 96.75 110 THR A CA 1
ATOM 845 C C . THR A 1 110 ? -10.630 9.859 7.192 1.00 96.75 110 THR A C 1
ATOM 847 O O . THR A 1 110 ? -11.317 10.736 7.726 1.00 96.75 110 THR A O 1
ATOM 850 N N . GLU A 1 111 ? -10.900 8.562 7.327 1.00 93.06 111 GLU A N 1
ATOM 851 C CA . GLU A 1 111 ? -12.107 8.071 7.984 1.00 93.06 111 GLU A CA 1
ATOM 852 C C . GLU A 1 111 ? -11.828 7.260 9.241 1.00 93.06 111 GLU A C 1
ATOM 854 O O . GLU A 1 111 ? -12.552 7.415 10.230 1.00 93.06 111 GLU A O 1
ATOM 859 N N . LEU A 1 112 ? -10.815 6.396 9.213 1.00 93.75 112 LEU A N 1
ATOM 860 C CA . LEU A 1 112 ? -10.634 5.338 10.201 1.00 93.75 112 LEU A CA 1
ATOM 861 C C . LEU A 1 112 ? -9.763 5.812 11.373 1.00 93.75 112 LEU A C 1
ATOM 863 O O . LEU A 1 112 ? -10.216 5.833 12.522 1.00 93.75 112 LEU A O 1
ATOM 867 N N . PHE A 1 113 ? -8.559 6.310 11.094 1.00 95.00 113 PHE A N 1
ATOM 868 C CA . PHE A 1 113 ? -7.628 6.815 12.105 1.00 95.00 113 PHE A CA 1
ATOM 869 C C . PHE A 1 113 ? -8.186 7.987 12.929 1.00 95.00 113 PHE A C 1
ATOM 871 O O . PHE A 1 113 ? -8.024 7.964 14.155 1.00 95.00 113 PHE A O 1
ATOM 878 N N . PRO A 1 114 ? -8.912 8.975 12.356 1.00 93.25 114 PRO A N 1
ATOM 879 C CA . PRO A 1 114 ? -9.510 10.050 13.150 1.00 93.25 114 PRO A CA 1
ATOM 880 C C . PRO A 1 114 ? -10.483 9.554 14.227 1.00 93.25 114 PRO A C 1
ATOM 882 O O . PRO A 1 114 ? -10.590 10.175 15.283 1.00 93.25 114 PRO A O 1
ATOM 885 N N . ARG A 1 115 ? -11.163 8.417 14.007 1.00 89.06 115 ARG A N 1
ATOM 886 C CA . ARG A 1 115 ? -12.089 7.821 14.990 1.00 89.06 115 ARG A CA 1
ATOM 887 C C . ARG A 1 115 ? -11.369 7.184 16.182 1.00 89.06 115 ARG A C 1
ATOM 889 O O . ARG A 1 115 ? -12.002 6.966 17.207 1.00 89.06 115 ARG A O 1
ATOM 896 N N . LEU A 1 116 ? -10.075 6.884 16.055 1.00 84.38 116 LEU A N 1
ATOM 897 C CA . LEU A 1 116 ? -9.252 6.234 17.087 1.00 84.38 116 LEU A CA 1
ATOM 898 C C . LEU A 1 116 ? -8.414 7.219 17.914 1.00 84.38 116 LEU A C 1
ATOM 900 O O . LEU A 1 116 ? -7.830 6.839 18.937 1.00 84.38 116 LEU A O 1
ATOM 904 N N . LEU A 1 117 ? -8.317 8.463 17.442 1.00 81.50 117 LEU A N 1
ATOM 905 C CA . LEU A 1 117 ? -7.625 9.567 18.107 1.00 81.50 117 LEU A CA 1
ATOM 906 C C . LEU A 1 117 ? -8.583 10.501 18.872 1.00 81.50 117 LEU A C 1
ATOM 908 O O . LEU A 1 117 ? -8.105 11.366 19.609 1.00 81.50 117 LEU A O 1
ATOM 912 N N . GLY A 1 118 ? -9.900 10.338 18.691 1.00 60.66 118 GLY A N 1
ATOM 913 C CA . GLY A 1 118 ? -10.960 11.038 19.434 1.00 60.66 118 GLY A CA 1
ATOM 914 C C . GLY A 1 118 ? -11.368 10.324 20.715 1.00 60.66 118 GLY A C 1
ATOM 915 O O . GLY A 1 118 ? -11.762 11.041 21.662 1.00 60.66 118 GLY A O 1
#

Secondary structure (DSSP, 8-state):
-HHHHHHHHHHHHHHHHHHHHHHHH--SHHHHHHHHHHHHHHHHHHHHHIIIIIGGGS-HHHHHHHHHHHHHHHHHHHHHHTS-TTSHHHHHHHHHHHHHHHHHHHHIIIIIHHHHH-

Foldseek 3Di:
DLVVLVVVLVVLVVLLVVLLVQLVPDPDQVSNVVSLVVSVVSLVVNLVSCLVPVLVVDDPVVSVVSVVLSVVLVVLSVVLVPDDPPDPVNVVSSVVNSVSSVVSSCCCVPPNSVVSVD

pLDDT: mean 94.02, std 7.2, range [56.88, 98.75]

Organism: NCBI:txid1424081

Radius of gyration: 14.86 Å; chains: 1; bounding box: 34×26×44 Å

Sequence (118 aa):
MSSDLVERLVADHRRLEELFAEIETATDPAARRSALDAATALLAGHTRAEEERLHPLLGAEIAAYEAAEHARVDELVARLAELNDVDPAFAELLAALLDTARQHMQEEETELFPRLLG